Protein AF-A0A9D2BEV5-F1 (afdb_monomer)

Organism: NCBI:txid2838456

Foldseek 3Di:
DDPVVVVVVVVVVVVCCCVPVVVVVCVVVVDDPPDDDCLVVVVPVPPRHDDDPVVVVVVVVVVCVVVVLVVQLVVLCVVPDPSSVVSD

pLDDT: mean 86.97, std 4.63, range [63.12, 95.94]

Mean predicted aligned error: 8.54 Å

InterPro domains:
  IPR003706 CstA, N-terminal domain [PF02554] (2-88)
  IPR051605 Peptide Transporter Carbon Starvation [PTHR30252] (1-88)

Radius of gyration: 18.86 Å; Cα contacts (8 Å, |Δi|>4): 35; chains: 1; bounding box: 39×33×43 Å

Sequence (88 aa):
MNTLVIVLIAAVCLIAAYAFYGRWIARKWGIDPKAKTPAVVKNDGKDYVPTNGWTVFSHQFSSIAGAGPVTGAIQAAVFGWLPVLLWV

Secondary structure (DSSP, 8-state):
--HHHHHHHHHHHHHHHHHHHHHHHHHHTT--TTPPPHHHHT--SSSS----HHHHHHHHHHHHHHHHHHHHHHHHHTT-HHHHHHH-

Structure (mmCIF, N/CA/C/O backbone):
data_AF-A0A9D2BEV5-F1
#
_entry.id   AF-A0A9D2BEV5-F1
#
loop_
_atom_site.group_PDB
_atom_site.id
_atom_site.type_symbol
_atom_site.label_atom_id
_atom_site.label_alt_id
_atom_site.label_comp_id
_atom_site.label_asym_id
_atom_site.label_entity_id
_atom_site.label_seq_id
_atom_site.pdbx_PDB_ins_code
_atom_site.Cartn_x
_atom_site.Cartn_y
_atom_site.Cartn_z
_atom_site.occupancy
_atom_site.B_iso_or_equiv
_atom_site.auth_seq_id
_atom_site.auth_comp_id
_atom_site.auth_asym_id
_atom_site.auth_atom_id
_atom_site.pdbx_PDB_model_num
ATOM 1 N N . MET A 1 1 ? 17.931 11.665 -20.748 1.00 63.12 1 MET A N 1
ATOM 2 C CA . MET A 1 1 ? 16.647 11.754 -20.018 1.00 63.12 1 MET A CA 1
ATOM 3 C C . MET A 1 1 ? 16.980 11.928 -18.544 1.00 63.12 1 MET A C 1
ATOM 5 O O . MET A 1 1 ? 17.738 11.120 -18.031 1.00 63.12 1 MET A O 1
ATOM 9 N N . ASN A 1 2 ? 16.553 13.019 -17.906 1.00 87.56 2 ASN A N 1
ATOM 10 C CA . ASN A 1 2 ? 16.908 13.301 -16.510 1.00 87.56 2 ASN A CA 1
ATOM 11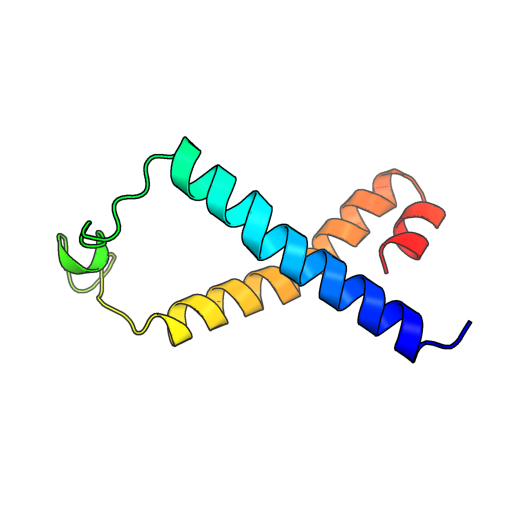 C C . ASN A 1 2 ? 16.083 12.396 -15.576 1.00 87.56 2 ASN A C 1
ATOM 13 O O . ASN A 1 2 ? 14.869 12.296 -15.756 1.00 87.56 2 ASN A O 1
ATOM 17 N N . THR A 1 3 ? 16.719 11.764 -14.587 1.00 81.94 3 THR A N 1
ATOM 18 C CA . THR A 1 3 ? 16.070 10.911 -13.576 1.00 81.94 3 THR A CA 1
ATOM 19 C C . THR A 1 3 ? 14.874 11.603 -12.920 1.00 81.94 3 THR A C 1
ATOM 21 O O . THR A 1 3 ? 13.841 10.973 -12.710 1.00 81.94 3 THR A O 1
ATOM 24 N N . LEU A 1 4 ? 14.956 12.920 -12.694 1.00 90.12 4 LEU A N 1
ATOM 25 C CA . LEU A 1 4 ? 13.851 13.713 -12.144 1.00 90.12 4 LEU A CA 1
ATOM 26 C C . LEU A 1 4 ? 12.577 13.655 -13.000 1.00 90.12 4 LEU A C 1
ATOM 28 O O . LEU A 1 4 ? 11.478 13.608 -12.456 1.00 90.12 4 LEU A O 1
ATOM 32 N N . VAL A 1 5 ? 12.712 13.620 -14.328 1.00 91.31 5 VAL A N 1
ATOM 33 C CA . VAL A 1 5 ? 11.570 13.550 -15.255 1.00 91.31 5 VAL A CA 1
ATOM 34 C C . VAL A 1 5 ? 10.887 12.187 -15.160 1.00 91.31 5 VAL A C 1
ATOM 36 O O . VAL A 1 5 ? 9.662 12.117 -15.138 1.00 91.31 5 VAL A O 1
ATOM 39 N N . ILE A 1 6 ? 11.668 11.109 -15.045 1.00 89.25 6 ILE A N 1
ATOM 40 C CA . ILE A 1 6 ? 11.144 9.744 -14.896 1.00 89.25 6 ILE A CA 1
ATOM 41 C C . ILE A 1 6 ? 10.357 9.621 -13.586 1.00 89.25 6 ILE A C 1
ATOM 43 O O . ILE A 1 6 ? 9.231 9.127 -13.593 1.00 89.25 6 ILE A O 1
ATOM 47 N N . VAL A 1 7 ? 10.911 10.128 -12.479 1.00 91.50 7 VAL A N 1
ATOM 48 C CA . VAL A 1 7 ? 10.244 10.125 -11.167 1.00 91.50 7 VAL A CA 1
ATOM 49 C C . VAL A 1 7 ? 8.938 10.919 -11.208 1.00 91.50 7 VAL A C 1
ATOM 51 O O . VAL A 1 7 ? 7.925 10.457 -10.687 1.00 91.50 7 VAL A O 1
ATOM 54 N N . LEU A 1 8 ? 8.930 12.083 -11.863 1.00 95.25 8 LEU A N 1
ATOM 55 C CA . LEU A 1 8 ? 7.727 12.905 -12.017 1.00 95.25 8 LEU A CA 1
ATOM 56 C C . LEU A 1 8 ? 6.629 12.187 -12.805 1.00 95.25 8 LEU A C 1
ATOM 58 O O . LEU A 1 8 ? 5.481 12.168 -12.369 1.00 95.25 8 LEU A O 1
ATOM 62 N N . ILE A 1 9 ? 6.977 11.563 -13.933 1.00 94.81 9 ILE A N 1
ATOM 63 C CA . ILE A 1 9 ? 6.021 10.793 -14.738 1.00 94.81 9 ILE A CA 1
ATOM 64 C C . ILE A 1 9 ? 5.466 9.623 -13.920 1.00 94.81 9 ILE A C 1
ATOM 66 O O . ILE A 1 9 ? 4.251 9.446 -13.861 1.00 94.81 9 ILE A O 1
ATOM 70 N N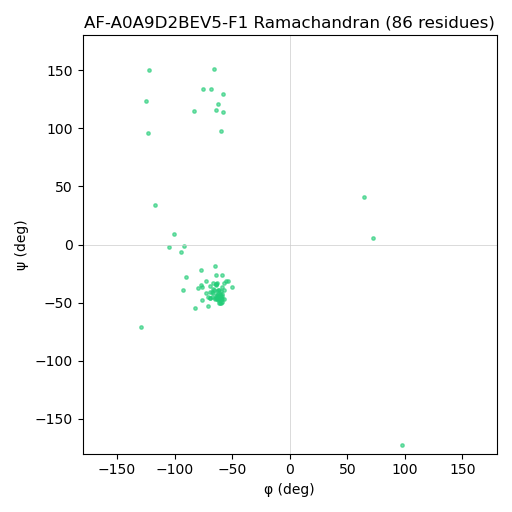 . ALA A 1 10 ? 6.330 8.867 -13.236 1.00 91.12 10 ALA A N 1
ATOM 71 C CA . ALA A 1 10 ? 5.911 7.758 -12.385 1.00 91.12 10 ALA A CA 1
ATOM 72 C C . ALA A 1 10 ? 4.964 8.222 -11.266 1.00 91.12 10 ALA A C 1
ATOM 74 O O . ALA A 1 10 ? 3.920 7.608 -11.052 1.00 91.12 10 ALA A O 1
ATOM 75 N N . ALA A 1 11 ? 5.274 9.339 -10.600 1.00 94.12 11 ALA A N 1
ATOM 76 C CA . ALA A 1 11 ? 4.418 9.918 -9.571 1.00 94.12 11 ALA A CA 1
ATOM 77 C C . ALA A 1 11 ? 3.038 10.300 -10.127 1.00 94.12 11 ALA A C 1
ATOM 79 O O . ALA A 1 11 ? 2.019 9.942 -9.538 1.00 94.12 11 ALA A O 1
ATOM 80 N N . VAL A 1 12 ? 2.985 10.960 -11.289 1.00 95.94 12 VAL A N 1
ATOM 81 C CA . VAL A 1 12 ? 1.719 11.316 -11.952 1.00 95.94 12 VAL A CA 1
ATOM 82 C C . VAL A 1 12 ? 0.918 10.065 -12.317 1.00 95.94 12 VAL A C 1
ATOM 84 O O . VAL A 1 12 ? -0.276 10.006 -12.027 1.00 95.94 12 VAL A O 1
ATOM 87 N N . CYS A 1 13 ? 1.561 9.046 -12.893 1.00 95.06 13 CYS A N 1
ATOM 88 C CA . CYS A 1 13 ? 0.921 7.774 -13.224 1.00 95.06 13 CYS A CA 1
ATOM 89 C C . CYS A 1 13 ? 0.340 7.083 -11.983 1.00 95.06 13 CYS A C 1
ATOM 91 O O . CYS A 1 13 ? -0.804 6.633 -12.019 1.00 95.06 13 CYS A O 1
ATOM 93 N N . LEU A 1 14 ? 1.090 7.025 -10.879 1.00 92.44 14 LEU A N 1
ATOM 94 C CA . LEU A 1 14 ? 0.640 6.403 -9.632 1.00 92.44 14 LEU A CA 1
ATOM 95 C C . LEU A 1 14 ? -0.517 7.176 -8.990 1.00 92.44 14 LEU A C 1
ATOM 97 O O . LEU A 1 14 ? -1.492 6.563 -8.555 1.00 92.44 14 LEU A O 1
ATOM 101 N N . ILE A 1 15 ? -0.459 8.511 -8.981 1.00 93.94 15 ILE A N 1
ATOM 102 C CA . ILE A 1 15 ? -1.546 9.358 -8.468 1.00 93.94 15 ILE A CA 1
ATOM 103 C C . ILE A 1 15 ? -2.807 9.184 -9.321 1.00 93.94 15 ILE A C 1
ATOM 105 O O . ILE A 1 15 ? -3.902 9.020 -8.779 1.00 93.94 15 ILE A O 1
ATOM 109 N N . ALA A 1 16 ? -2.666 9.173 -10.649 1.00 94.62 16 ALA A N 1
ATOM 110 C CA . ALA A 1 16 ? -3.777 8.941 -11.564 1.00 94.62 16 ALA A CA 1
ATOM 111 C C . ALA A 1 16 ? -4.385 7.547 -11.353 1.00 94.62 16 ALA A C 1
ATOM 113 O O . ALA A 1 16 ? -5.600 7.424 -11.192 1.00 94.62 16 ALA A O 1
ATOM 114 N N . ALA A 1 17 ? -3.560 6.501 -11.277 1.00 92.12 17 ALA A N 1
ATOM 115 C CA . ALA A 1 17 ? -4.019 5.145 -10.995 1.00 92.12 17 ALA A CA 1
ATOM 116 C C . ALA A 1 17 ? -4.783 5.083 -9.664 1.00 92.12 17 ALA A C 1
ATOM 118 O O . ALA A 1 17 ? -5.902 4.575 -9.623 1.00 92.12 17 ALA A O 1
ATOM 119 N N . TYR A 1 18 ? -4.247 5.677 -8.597 1.00 88.44 18 TYR A N 1
ATOM 120 C CA . TYR A 1 18 ? -4.919 5.733 -7.300 1.00 88.44 18 TYR A CA 1
ATOM 121 C C . TYR A 1 18 ? -6.287 6.433 -7.381 1.00 88.44 18 TYR A C 1
ATOM 123 O O . TYR A 1 18 ? -7.291 5.898 -6.906 1.00 88.44 18 TYR A O 1
ATOM 131 N N . ALA A 1 19 ? -6.359 7.595 -8.035 1.00 91.62 19 ALA A N 1
ATOM 132 C CA . ALA A 1 19 ? -7.581 8.390 -8.119 1.00 91.62 19 ALA A CA 1
ATOM 133 C C . ALA A 1 19 ? -8.661 7.760 -9.016 1.00 91.62 19 ALA A C 1
ATOM 135 O O . ALA A 1 19 ? -9.835 7.727 -8.639 1.00 91.62 19 ALA A O 1
ATOM 136 N N . PHE A 1 20 ? -8.290 7.264 -10.200 1.00 93.94 20 PHE A N 1
ATOM 137 C CA . PHE A 1 20 ? -9.243 6.714 -11.165 1.00 93.94 20 PHE A CA 1
ATOM 138 C C . PHE A 1 20 ? -9.602 5.265 -10.838 1.00 93.94 20 PHE A C 1
ATOM 140 O O . PHE A 1 20 ? -10.780 4.941 -10.666 1.00 93.94 20 PHE A O 1
ATOM 147 N N . TYR A 1 21 ? -8.598 4.396 -10.712 1.00 90.94 21 TYR A N 1
ATOM 148 C CA . TYR A 1 21 ? -8.818 2.967 -10.508 1.00 90.94 21 TYR A CA 1
ATOM 149 C C . TYR A 1 21 ? -9.323 2.668 -9.095 1.00 90.94 21 TYR A C 1
ATOM 151 O O . TYR A 1 21 ? -10.285 1.915 -8.937 1.00 90.94 21 TYR A O 1
ATOM 159 N N . GLY A 1 22 ? -8.765 3.332 -8.075 1.00 87.75 22 GLY A N 1
ATOM 160 C CA . GLY A 1 22 ? -9.234 3.192 -6.694 1.00 87.75 22 GLY A CA 1
ATOM 161 C C . GLY A 1 22 ? -10.707 3.578 -6.541 1.00 87.75 22 GLY A C 1
ATOM 162 O O . GLY A 1 22 ? -11.495 2.845 -5.940 1.00 87.75 22 GLY A O 1
ATOM 163 N N . ARG A 1 23 ? -11.130 4.679 -7.177 1.00 87.94 23 ARG A N 1
ATOM 164 C CA . ARG A 1 23 ? -12.534 5.115 -7.155 1.00 87.94 23 ARG A CA 1
ATOM 165 C C . ARG A 1 23 ? -13.455 4.186 -7.943 1.00 87.94 23 ARG A C 1
ATOM 167 O O . ARG A 1 23 ? -14.600 3.986 -7.537 1.00 87.94 23 ARG A O 1
ATOM 174 N N . TRP A 1 24 ? -12.980 3.619 -9.051 1.00 92.38 24 TRP A N 1
ATOM 175 C CA . TRP A 1 24 ? -13.736 2.629 -9.817 1.00 92.38 24 TRP A CA 1
ATOM 176 C C . TRP A 1 24 ? -13.973 1.346 -9.011 1.00 92.38 24 TRP A C 1
ATOM 178 O O . TRP A 1 24 ? -15.116 0.897 -8.921 1.00 92.38 24 TRP A O 1
ATOM 188 N N . ILE A 1 25 ? -12.938 0.811 -8.352 1.00 89.69 25 ILE A N 1
ATOM 189 C CA . ILE A 1 25 ? -13.068 -0.351 -7.459 1.00 89.69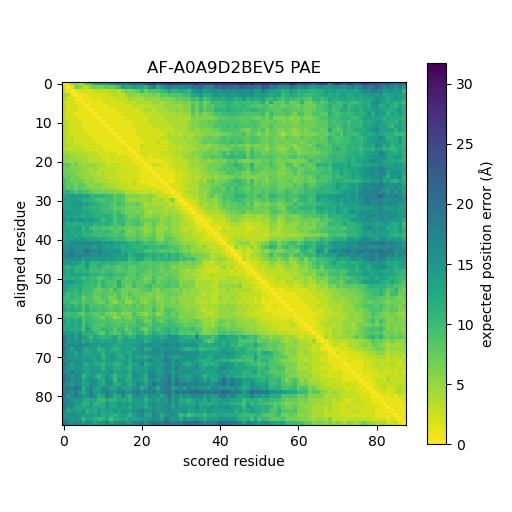 25 ILE A CA 1
ATOM 190 C C . ILE A 1 25 ? -14.051 -0.047 -6.330 1.00 89.69 25 ILE A C 1
ATOM 192 O O . ILE A 1 25 ? -14.981 -0.821 -6.117 1.00 89.69 25 ILE A O 1
ATOM 196 N N . ALA A 1 26 ? -13.894 1.090 -5.646 1.00 88.00 26 ALA A N 1
ATOM 197 C CA . ALA A 1 26 ? -14.756 1.449 -4.521 1.00 88.00 26 ALA A CA 1
ATOM 198 C C . ALA A 1 26 ? -16.243 1.491 -4.910 1.00 88.00 26 ALA A C 1
ATOM 200 O O . ALA A 1 26 ? -17.097 1.013 -4.163 1.00 88.00 26 ALA A O 1
ATOM 201 N N . ARG A 1 27 ? -16.551 2.007 -6.109 1.00 87.19 27 ARG A N 1
ATOM 202 C CA . ARG A 1 27 ? -17.912 1.997 -6.664 1.00 87.19 27 ARG A CA 1
ATOM 203 C C . ARG A 1 27 ? -18.386 0.587 -7.004 1.00 87.19 27 ARG A C 1
ATOM 205 O O . ARG A 1 27 ? -19.511 0.239 -6.672 1.00 87.19 27 ARG A O 1
ATOM 212 N N . LYS A 1 28 ? -17.542 -0.221 -7.652 1.00 90.12 28 LYS A N 1
ATOM 213 C CA . LYS A 1 28 ? -17.894 -1.582 -8.085 1.00 90.12 28 LYS A CA 1
ATOM 214 C C . LYS A 1 28 ? -18.181 -2.518 -6.907 1.00 90.12 28 LYS A C 1
ATOM 216 O O . LYS A 1 28 ? -19.040 -3.382 -7.020 1.00 90.12 28 LYS A O 1
ATOM 221 N N . TRP A 1 29 ? -17.476 -2.336 -5.794 1.00 87.56 29 TRP A N 1
ATOM 222 C CA . TRP A 1 29 ? -17.604 -3.168 -4.596 1.00 87.56 29 TRP A CA 1
ATOM 223 C C . TRP A 1 29 ? -18.618 -2.621 -3.581 1.00 87.56 29 TRP A C 1
ATOM 225 O O . TRP A 1 29 ? -18.835 -3.250 -2.551 1.00 87.56 29 TRP A O 1
ATOM 235 N N . GLY A 1 30 ? -19.251 -1.474 -3.860 1.00 85.19 30 GLY A N 1
ATOM 236 C CA . GLY A 1 30 ? -20.324 -0.931 -3.025 1.00 85.19 30 GLY A CA 1
ATOM 237 C C . GLY A 1 30 ? -19.873 -0.539 -1.617 1.00 85.19 30 GLY A C 1
ATOM 238 O O . GLY A 1 30 ? -20.585 -0.806 -0.653 1.00 85.19 30 GLY A O 1
ATOM 239 N N . ILE A 1 31 ? -18.688 0.068 -1.483 1.00 83.56 31 ILE A N 1
ATOM 240 C CA . ILE A 1 31 ? -18.156 0.482 -0.178 1.00 83.56 31 ILE A CA 1
ATOM 241 C C . ILE A 1 31 ? -19.067 1.560 0.427 1.00 83.56 31 ILE A C 1
ATOM 243 O O . ILE A 1 31 ? -19.164 2.661 -0.115 1.00 83.56 31 ILE A O 1
ATOM 247 N N . ASP A 1 32 ? -19.703 1.254 1.560 1.00 86.12 32 ASP A N 1
ATOM 248 C CA . ASP A 1 32 ? -20.470 2.218 2.354 1.00 86.12 32 ASP A CA 1
ATOM 249 C C . ASP A 1 32 ? -19.532 3.011 3.288 1.00 86.12 32 ASP A C 1
ATOM 251 O O . ASP A 1 32 ? -18.970 2.432 4.222 1.00 86.12 32 ASP A O 1
ATOM 255 N N . PRO A 1 33 ? -19.373 4.339 3.104 1.00 81.44 33 PRO A N 1
ATOM 256 C CA . PRO A 1 33 ? -18.526 5.168 3.962 1.00 81.44 33 PRO A CA 1
ATOM 257 C C . PRO A 1 33 ? -19.012 5.267 5.414 1.00 81.44 33 PRO A C 1
ATOM 259 O O . PRO A 1 33 ? -18.250 5.687 6.282 1.00 81.44 33 PRO A O 1
ATOM 262 N N . LYS A 1 34 ? -20.284 4.944 5.683 1.00 84.62 34 LYS A N 1
ATOM 263 C CA . LYS A 1 34 ? -20.881 4.999 7.025 1.00 84.62 34 LYS A CA 1
ATOM 264 C C . LYS A 1 34 ? -20.840 3.655 7.748 1.00 84.62 34 LYS A C 1
ATOM 266 O O . LYS A 1 34 ? -21.185 3.602 8.932 1.00 84.62 34 LYS A O 1
ATOM 271 N N . ALA A 1 35 ? -20.415 2.586 7.074 1.00 84.81 35 ALA A N 1
ATOM 272 C CA . ALA A 1 35 ? -20.299 1.275 7.685 1.00 84.81 35 ALA A CA 1
ATOM 273 C C . ALA A 1 35 ? -19.268 1.315 8.819 1.00 84.81 35 ALA A C 1
ATOM 275 O O . ALA A 1 35 ? -18.091 1.625 8.622 1.00 84.81 35 ALA A O 1
ATOM 276 N N . LYS A 1 36 ? -19.713 0.982 10.032 1.00 85.12 36 LYS A N 1
ATOM 277 C CA . LYS A 1 36 ? -18.804 0.804 11.164 1.00 85.12 36 LYS A CA 1
ATOM 278 C C . LYS A 1 36 ? -17.958 -0.443 10.922 1.00 85.12 36 LYS A C 1
ATOM 280 O O . LYS A 1 36 ? -18.487 -1.496 10.567 1.00 85.12 36 LYS A O 1
ATOM 285 N N . THR A 1 37 ? -16.650 -0.336 11.135 1.00 86.75 37 THR A N 1
ATOM 286 C CA . THR A 1 37 ? -15.750 -1.482 10.986 1.00 86.75 37 THR A CA 1
ATOM 287 C C . THR A 1 37 ? -16.064 -2.551 12.042 1.00 86.75 37 THR A C 1
ATOM 289 O O . THR A 1 37 ? -16.508 -2.217 13.147 1.00 86.75 37 THR A O 1
ATOM 292 N N . PRO A 1 38 ? -15.806 -3.841 11.760 1.00 83.81 38 PRO 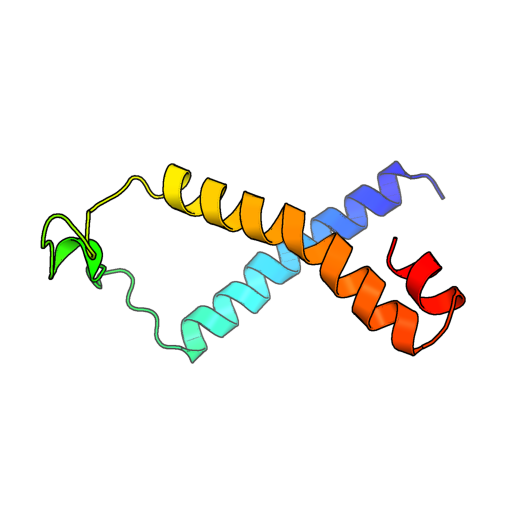A N 1
ATOM 293 C CA . PRO A 1 38 ? -15.982 -4.916 12.738 1.00 83.81 38 PRO A CA 1
ATOM 294 C C . PRO A 1 38 ? -15.247 -4.668 14.060 1.00 83.81 38 PRO A C 1
ATOM 296 O O . PRO A 1 38 ? -15.772 -5.021 15.108 1.00 83.81 38 PRO A O 1
ATOM 299 N N . ALA A 1 39 ? -14.105 -3.970 14.017 1.00 85.06 39 ALA A N 1
ATOM 300 C CA . ALA A 1 39 ? -13.359 -3.540 15.200 1.00 85.06 39 ALA A CA 1
ATOM 301 C C . ALA A 1 39 ? -14.203 -2.711 16.187 1.00 85.06 39 ALA A C 1
ATOM 303 O O . ALA A 1 39 ? -13.979 -2.772 17.388 1.00 85.06 39 ALA A O 1
ATOM 304 N N . VAL A 1 40 ? -15.183 -1.946 15.693 1.00 84.81 40 VAL A N 1
ATOM 305 C CA . VAL A 1 40 ? -16.092 -1.135 16.519 1.00 84.81 40 VAL A CA 1
ATOM 306 C C . VAL A 1 40 ? -17.375 -1.896 16.858 1.00 84.81 40 VAL A C 1
ATOM 308 O O . VAL A 1 40 ? -17.883 -1.773 17.967 1.00 84.81 40 VAL A O 1
ATOM 311 N N . VAL A 1 41 ? -17.920 -2.669 15.913 1.00 87.38 41 VAL A N 1
ATOM 312 C CA . VAL A 1 41 ? -19.215 -3.361 16.081 1.00 87.38 41 VAL A CA 1
ATOM 313 C C . VAL A 1 41 ? -19.104 -4.604 16.966 1.00 87.38 41 VAL A C 1
ATOM 315 O O . VAL A 1 41 ? -20.036 -4.913 17.701 1.00 87.38 41 VAL A O 1
ATOM 318 N N . LYS A 1 42 ? -17.979 -5.318 16.898 1.00 84.81 42 LYS A N 1
ATOM 319 C CA . LYS A 1 42 ? -17.727 -6.580 17.606 1.00 84.81 42 LYS A CA 1
ATOM 320 C C . LYS A 1 42 ? -16.568 -6.444 18.594 1.00 84.81 42 LYS A C 1
ATOM 322 O O . LYS A 1 42 ? -15.808 -7.386 18.742 1.00 84.81 42 LYS A O 1
ATOM 327 N N . ASN A 1 43 ? -16.412 -5.268 19.207 1.00 84.56 43 ASN A N 1
ATOM 328 C CA . ASN A 1 43 ? -15.273 -4.941 20.066 1.00 84.56 43 ASN A CA 1
ATOM 329 C C . ASN A 1 43 ? -15.167 -5.906 21.263 1.00 84.56 43 ASN A C 1
ATOM 331 O O . ASN A 1 43 ? -15.876 -5.741 22.255 1.00 84.56 43 ASN A O 1
ATOM 335 N N . ASP A 1 44 ? -14.310 -6.915 21.144 1.00 84.94 44 ASP A N 1
ATOM 336 C CA . ASP A 1 44 ? -14.149 -8.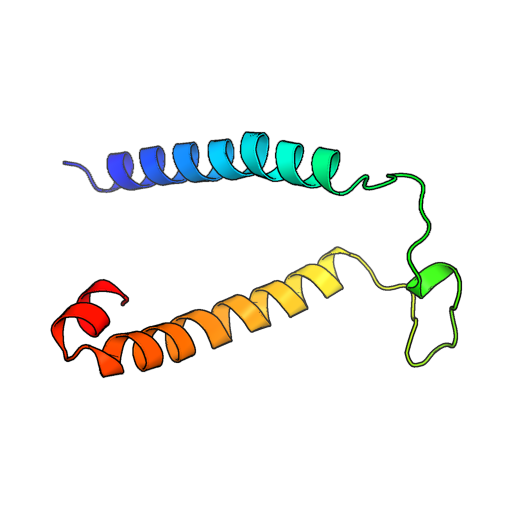010 22.107 1.00 84.94 44 ASP A CA 1
ATOM 337 C C . ASP A 1 44 ? -12.879 -7.867 22.963 1.00 84.94 44 ASP A C 1
ATOM 339 O O . ASP A 1 44 ? -12.633 -8.680 23.855 1.00 84.94 44 ASP A O 1
ATOM 343 N N . GLY A 1 45 ? -12.071 -6.831 22.711 1.00 81.62 45 GLY A N 1
ATOM 344 C CA . GLY A 1 45 ? -10.819 -6.583 23.425 1.00 81.62 45 GLY A CA 1
ATOM 345 C C . GLY A 1 45 ? -9.675 -7.543 23.073 1.00 81.62 45 GLY A C 1
ATOM 346 O O . GLY A 1 45 ? -8.621 -7.459 23.703 1.00 81.62 45 GLY A O 1
ATOM 347 N N . LYS A 1 46 ? -9.855 -8.442 22.094 1.00 82.00 46 LYS A N 1
ATOM 348 C CA . LYS A 1 46 ? -8.842 -9.399 21.623 1.00 82.00 46 LYS A CA 1
ATOM 349 C C . LYS A 1 46 ? -8.685 -9.365 20.105 1.00 82.00 46 LYS A C 1
ATOM 351 O O . LYS A 1 46 ? -7.664 -8.881 19.625 1.00 82.00 46 LYS A O 1
ATOM 356 N N . ASP A 1 47 ? -9.682 -9.855 19.370 1.00 82.31 47 ASP A N 1
ATOM 357 C CA . ASP A 1 47 ? -9.630 -10.007 17.912 1.00 82.31 47 ASP A CA 1
ATOM 358 C C . ASP A 1 47 ? -10.149 -8.750 17.195 1.00 82.31 47 ASP A C 1
ATOM 360 O O . ASP A 1 47 ? -9.710 -8.409 16.094 1.00 82.31 47 ASP A O 1
ATOM 364 N N . TYR A 1 48 ? -11.051 -8.009 17.838 1.00 83.12 48 TYR A N 1
ATOM 365 C CA . TYR A 1 48 ? -11.651 -6.784 17.331 1.00 83.12 48 TYR A CA 1
ATOM 366 C C . TYR A 1 48 ? -11.404 -5.651 18.321 1.00 83.12 48 TYR A C 1
ATOM 368 O O . TYR A 1 48 ? -12.151 -5.468 19.277 1.00 83.12 48 TYR A O 1
ATOM 376 N N . VAL A 1 49 ? -10.357 -4.860 18.074 1.00 86.12 49 VAL A N 1
ATOM 377 C CA . VAL A 1 49 ? -10.010 -3.704 18.912 1.00 86.12 49 VAL A CA 1
ATOM 378 C C . VAL A 1 49 ? -9.922 -2.441 18.053 1.00 86.12 49 VAL A C 1
ATOM 380 O O . VAL A 1 49 ? -9.146 -2.410 17.088 1.00 86.12 49 VAL A O 1
ATOM 383 N N . PRO A 1 50 ? -10.683 -1.375 18.372 1.00 87.88 50 PRO A N 1
ATOM 384 C CA . PRO A 1 50 ? -10.561 -0.092 17.695 1.00 87.88 50 PRO A CA 1
ATOM 385 C C . PRO A 1 50 ? -9.134 0.440 17.831 1.00 87.88 50 PRO A C 1
ATOM 387 O O . PRO A 1 50 ? -8.678 0.773 18.921 1.00 87.88 50 PRO A O 1
ATOM 390 N N . THR A 1 51 ? -8.430 0.523 16.706 1.00 88.19 51 THR A N 1
ATOM 391 C CA . THR A 1 51 ? -7.035 0.969 16.641 1.00 88.19 51 THR A CA 1
ATOM 392 C C . THR A 1 51 ? -6.933 2.164 15.700 1.00 88.19 51 THR A C 1
ATOM 394 O O . THR A 1 51 ? -7.714 2.289 14.755 1.00 88.19 51 THR A O 1
ATOM 397 N N . ASN A 1 52 ? -5.971 3.056 15.945 1.00 88.69 52 ASN A N 1
ATOM 398 C CA . ASN A 1 52 ? -5.703 4.185 15.057 1.00 88.69 52 ASN A CA 1
ATOM 399 C C . ASN A 1 52 ? -5.382 3.689 13.632 1.00 88.69 52 ASN A C 1
ATOM 401 O O . ASN A 1 52 ? -4.508 2.840 13.443 1.00 88.69 52 ASN A O 1
ATOM 405 N N . GLY A 1 53 ? -6.065 4.249 12.629 1.00 85.38 53 GLY A N 1
ATOM 406 C CA . GLY A 1 53 ? -5.895 3.876 11.224 1.00 85.38 53 GLY A CA 1
ATOM 407 C C . GLY A 1 53 ? -4.458 4.026 10.721 1.00 85.38 53 GLY A C 1
ATOM 408 O O . GLY A 1 53 ? -4.008 3.197 9.937 1.00 85.38 53 GLY A O 1
ATOM 409 N N . TRP A 1 54 ? -3.702 5.006 11.228 1.00 88.56 54 TRP A N 1
ATOM 410 C CA . TRP A 1 54 ? -2.284 5.166 10.886 1.00 88.56 54 TRP A CA 1
ATOM 411 C C . TRP A 1 54 ? -1.414 4.016 11.388 1.00 88.56 54 TRP A C 1
ATOM 413 O O . TRP A 1 54 ? -0.522 3.569 10.675 1.00 88.56 54 TRP A O 1
ATOM 423 N N . THR A 1 55 ? -1.683 3.501 12.587 1.00 89.69 55 THR A N 1
ATOM 424 C CA . THR A 1 55 ? -0.948 2.356 13.138 1.00 89.69 55 THR A CA 1
ATOM 425 C C . THR A 1 55 ? -1.207 1.106 12.303 1.00 89.69 55 THR A C 1
ATOM 427 O O . THR A 1 55 ? -0.265 0.419 11.913 1.00 89.69 55 THR A O 1
ATOM 430 N N . VAL A 1 56 ? -2.474 0.847 11.965 1.00 89.19 56 VAL A N 1
ATOM 431 C CA . VAL A 1 56 ? -2.864 -0.296 11.123 1.00 89.19 56 VAL A CA 1
ATOM 432 C C . VAL A 1 56 ? -2.254 -0.177 9.724 1.00 89.19 56 VAL A C 1
ATOM 434 O O . VAL A 1 56 ? -1.707 -1.152 9.208 1.00 89.19 56 VAL A O 1
ATOM 437 N N . PHE A 1 57 ? -2.295 1.020 9.132 1.00 88.81 57 PHE A N 1
ATOM 438 C CA . PHE A 1 57 ? -1.691 1.288 7.830 1.00 88.81 57 PHE A CA 1
ATOM 439 C C . PHE A 1 57 ? -0.184 1.039 7.844 1.00 88.81 57 PHE A C 1
ATOM 441 O O . PHE A 1 57 ? 0.308 0.308 6.993 1.00 88.81 57 PHE A O 1
ATOM 448 N N . SER A 1 58 ? 0.545 1.589 8.816 1.00 89.25 58 SER A N 1
ATOM 449 C CA . SER A 1 58 ? 1.997 1.416 8.911 1.00 89.25 58 SER A CA 1
ATOM 450 C C . SER A 1 58 ? 2.396 -0.047 9.082 1.00 89.25 58 SER A C 1
ATOM 452 O O . SER A 1 58 ? 3.356 -0.488 8.452 1.00 89.25 58 SER A O 1
ATOM 454 N N . HIS A 1 59 ? 1.644 -0.820 9.873 1.00 88.31 59 HIS A N 1
ATOM 455 C CA . HIS A 1 59 ? 1.865 -2.261 9.991 1.00 88.31 59 HIS A CA 1
ATOM 456 C C . HIS A 1 59 ? 1.682 -2.973 8.648 1.00 88.31 59 HIS A C 1
ATOM 458 O O . HIS A 1 59 ? 2.584 -3.692 8.222 1.00 88.31 59 HIS A O 1
ATOM 464 N N . GLN A 1 60 ? 0.566 -2.738 7.949 1.00 87.62 60 GLN A N 1
ATOM 465 C CA . GLN A 1 60 ? 0.351 -3.348 6.634 1.00 87.62 60 GLN A CA 1
ATOM 466 C C . GLN A 1 60 ? 1.393 -2.907 5.608 1.00 87.62 60 GLN A C 1
ATOM 468 O O . GLN A 1 60 ? 1.926 -3.738 4.876 1.00 87.62 60 GLN A O 1
ATOM 473 N N . PHE A 1 61 ? 1.706 -1.615 5.567 1.00 86.88 61 PHE A N 1
ATOM 474 C CA . PHE A 1 61 ? 2.696 -1.062 4.657 1.00 86.88 61 PHE A CA 1
ATOM 475 C C . PHE A 1 61 ? 4.063 -1.700 4.888 1.00 86.88 61 PHE A C 1
ATOM 477 O O . PHE A 1 61 ? 4.686 -2.156 3.936 1.00 86.88 61 PHE A O 1
ATOM 484 N N . SER A 1 62 ? 4.502 -1.799 6.145 1.00 87.62 62 SER A N 1
ATOM 485 C CA . SER A 1 62 ? 5.764 -2.449 6.497 1.00 87.62 62 SER A CA 1
ATOM 486 C C . SER A 1 62 ? 5.783 -3.922 6.080 1.00 87.62 62 SER A C 1
ATOM 488 O O . SER A 1 62 ? 6.761 -4.367 5.480 1.00 87.62 62 SER A O 1
ATOM 490 N N . SER A 1 63 ? 4.695 -4.666 6.311 1.00 84.75 63 SER A N 1
ATOM 491 C CA . SER A 1 63 ? 4.588 -6.062 5.874 1.00 84.75 63 SER A CA 1
ATOM 492 C C . SER A 1 63 ? 4.667 -6.210 4.351 1.00 84.75 63 SER A C 1
ATOM 494 O O . SER A 1 63 ? 5.374 -7.091 3.868 1.00 84.75 63 SER A O 1
ATOM 496 N N . ILE A 1 64 ? 3.994 -5.345 3.586 1.00 84.50 64 ILE A N 1
ATOM 497 C CA . ILE A 1 64 ? 4.023 -5.375 2.114 1.00 84.50 64 ILE A CA 1
ATOM 498 C C . ILE A 1 64 ? 5.403 -4.966 1.589 1.00 84.50 64 ILE A C 1
ATOM 500 O O . ILE A 1 64 ? 5.953 -5.641 0.721 1.00 84.50 64 ILE A O 1
ATOM 504 N N . ALA A 1 65 ? 5.974 -3.887 2.126 1.00 84.75 65 ALA A N 1
ATOM 505 C CA . ALA A 1 65 ? 7.273 -3.368 1.714 1.00 84.75 65 ALA A CA 1
ATOM 506 C C . ALA A 1 65 ? 8.410 -4.356 2.008 1.00 8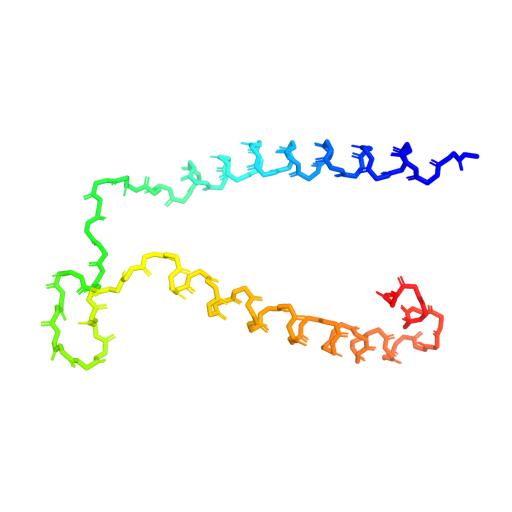4.75 65 ALA A C 1
ATOM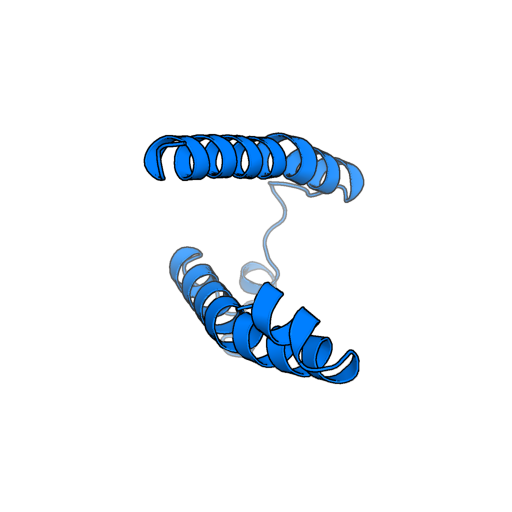 508 O O . ALA A 1 65 ? 9.351 -4.444 1.228 1.00 84.75 65 ALA A O 1
ATOM 509 N N . GLY A 1 66 ? 8.317 -5.116 3.104 1.00 80.75 66 GLY A N 1
ATOM 510 C CA . GLY A 1 66 ? 9.282 -6.164 3.429 1.00 80.75 66 GLY A CA 1
ATOM 511 C C . GLY A 1 66 ? 9.092 -7.433 2.595 1.00 80.75 66 GLY A C 1
ATOM 512 O O . GLY A 1 66 ? 10.053 -7.960 2.040 1.00 80.75 66 GLY A O 1
ATOM 513 N N . ALA A 1 67 ? 7.856 -7.929 2.482 1.00 82.94 67 ALA A N 1
ATOM 514 C CA . ALA A 1 67 ? 7.590 -9.201 1.813 1.00 82.94 67 ALA A CA 1
ATOM 515 C C . ALA A 1 67 ? 7.661 -9.107 0.280 1.00 82.94 67 ALA A C 1
ATOM 517 O O . ALA A 1 67 ? 8.129 -10.045 -0.359 1.00 82.94 67 ALA A O 1
ATOM 518 N N . GLY A 1 68 ? 7.209 -8.000 -0.315 1.00 80.44 68 GLY A N 1
ATOM 519 C CA . GLY A 1 68 ? 7.080 -7.836 -1.767 1.00 80.44 68 GLY A CA 1
ATOM 520 C C . GLY A 1 68 ? 8.389 -7.990 -2.552 1.00 80.44 68 GLY A C 1
ATOM 521 O O . GLY A 1 68 ? 8.420 -8.777 -3.499 1.00 80.44 68 GLY A O 1
ATOM 522 N N . PRO A 1 69 ? 9.486 -7.307 -2.172 1.00 81.75 69 PRO A N 1
ATOM 523 C CA . PRO A 1 69 ? 10.768 -7.440 -2.863 1.00 81.75 69 PRO A CA 1
ATOM 524 C C . PRO A 1 69 ? 11.302 -8.874 -2.836 1.00 81.75 69 PRO A C 1
ATOM 526 O O . PRO A 1 69 ? 11.796 -9.367 -3.847 1.00 81.75 69 PRO A O 1
ATOM 529 N N . VAL A 1 70 ? 11.142 -9.563 -1.701 1.00 82.19 70 VAL A N 1
ATOM 530 C CA . VAL A 1 70 ? 11.620 -10.938 -1.511 1.00 82.19 70 VAL A CA 1
ATOM 531 C C . VAL A 1 70 ? 10.789 -11.923 -2.330 1.00 82.19 70 VAL A C 1
ATOM 533 O O . VAL A 1 70 ? 11.340 -12.698 -3.109 1.00 82.19 70 VAL A O 1
ATOM 536 N N . THR A 1 71 ? 9.462 -11.896 -2.187 1.00 85.25 71 THR A N 1
ATOM 537 C CA . THR A 1 71 ? 8.578 -12.841 -2.888 1.00 85.25 71 THR A CA 1
ATOM 538 C C . THR A 1 71 ? 8.599 -12.626 -4.394 1.00 85.25 71 THR A C 1
ATOM 540 O O . THR A 1 71 ? 8.617 -13.595 -5.148 1.00 85.25 71 THR A O 1
ATOM 543 N N . GLY A 1 72 ? 8.662 -11.374 -4.843 1.00 84.19 72 GLY A N 1
ATOM 544 C CA . GLY A 1 72 ? 8.740 -11.050 -6.258 1.00 84.19 72 GLY A CA 1
ATOM 545 C C . GLY A 1 72 ? 10.058 -11.471 -6.907 1.00 84.19 72 GLY A C 1
ATOM 546 O O . GLY A 1 72 ? 10.028 -12.064 -7.983 1.00 84.19 72 GLY A O 1
ATOM 547 N N . ALA A 1 73 ? 11.198 -11.286 -6.230 1.00 85.62 73 ALA A N 1
ATOM 548 C CA . ALA A 1 73 ? 12.485 -11.775 -6.724 1.00 85.62 73 ALA A CA 1
ATOM 549 C C . ALA A 1 73 ? 12.506 -13.311 -6.829 1.00 85.62 73 ALA A C 1
ATOM 551 O O . ALA A 1 73 ? 12.993 -13.855 -7.817 1.00 85.62 73 ALA A O 1
ATOM 552 N N . ILE A 1 74 ? 11.920 -14.017 -5.854 1.00 87.75 74 ILE A N 1
ATOM 553 C CA . ILE A 1 74 ? 11.781 -15.483 -5.890 1.00 87.75 74 ILE A CA 1
ATOM 554 C C . ILE A 1 74 ? 10.893 -15.920 -7.062 1.00 87.75 74 ILE A C 1
ATOM 556 O O . ILE A 1 74 ? 11.265 -16.821 -7.810 1.00 87.75 74 ILE A O 1
ATOM 560 N N . GLN A 1 75 ? 9.742 -15.272 -7.257 1.00 87.50 75 GLN A N 1
ATOM 561 C CA . GLN A 1 75 ? 8.836 -15.582 -8.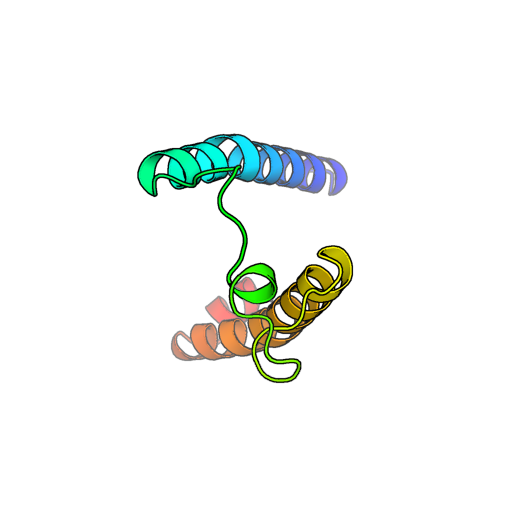365 1.00 87.50 75 GLN A CA 1
ATOM 562 C C . GLN A 1 75 ? 9.505 -15.325 -9.722 1.00 87.50 75 GLN A C 1
ATOM 564 O O . GLN A 1 75 ? 9.351 -16.114 -10.653 1.00 87.50 75 GLN A O 1
ATOM 569 N N . ALA A 1 76 ? 10.283 -14.247 -9.831 1.00 87.00 76 ALA A N 1
ATOM 570 C CA . ALA A 1 76 ? 11.049 -13.923 -11.025 1.00 87.00 76 ALA A CA 1
ATOM 571 C C . ALA A 1 76 ? 12.167 -14.948 -11.295 1.00 87.00 76 ALA A C 1
ATOM 573 O O . ALA A 1 76 ? 12.435 -15.262 -12.453 1.00 87.00 76 ALA A O 1
ATOM 574 N N . ALA A 1 77 ? 12.764 -15.530 -10.247 1.00 87.50 77 ALA A N 1
ATOM 575 C CA . ALA A 1 77 ? 13.841 -16.516 -10.364 1.00 87.50 77 ALA A CA 1
ATOM 576 C C . ALA A 1 77 ? 13.405 -17.809 -11.060 1.00 87.50 77 ALA A C 1
ATOM 578 O O . ALA A 1 77 ? 14.223 -18.451 -11.720 1.00 87.50 77 ALA A O 1
ATOM 579 N N . VAL A 1 78 ? 12.113 -18.151 -10.999 1.00 91.31 78 VAL A N 1
ATOM 580 C CA . VAL A 1 78 ? 11.532 -19.281 -11.747 1.00 91.31 78 VAL A CA 1
ATOM 581 C C . VAL A 1 78 ? 11.724 -19.115 -13.263 1.00 91.31 78 VAL A C 1
ATOM 583 O O . VAL A 1 78 ? 11.809 -20.101 -13.990 1.00 91.31 78 VAL A O 1
ATOM 586 N N . PHE A 1 79 ? 11.851 -17.877 -13.743 1.00 88.62 79 PHE A N 1
ATOM 587 C CA . PHE A 1 79 ? 12.027 -17.535 -15.155 1.00 88.62 79 PHE A CA 1
ATOM 588 C C . PHE A 1 79 ? 13.491 -17.229 -15.530 1.00 88.62 79 PHE A C 1
ATOM 590 O O . PHE A 1 79 ? 13.766 -16.784 -16.646 1.00 88.62 79 PHE A O 1
ATOM 597 N N . GLY A 1 80 ? 14.441 -17.483 -14.623 1.00 88.44 80 GLY A N 1
ATOM 598 C CA . GLY A 1 80 ? 15.875 -17.283 -14.833 1.00 88.44 80 GLY A CA 1
ATOM 599 C C . GLY A 1 80 ? 16.412 -15.958 -14.285 1.00 88.44 80 GLY A C 1
ATOM 600 O O . GLY A 1 80 ? 15.731 -15.216 -13.585 1.00 88.44 80 GLY A O 1
ATOM 601 N N . TRP A 1 81 ? 17.678 -15.661 -14.585 1.00 88.38 81 TRP A N 1
ATOM 602 C CA . TRP A 1 81 ? 18.402 -14.537 -13.975 1.00 88.38 81 TRP A CA 1
ATOM 603 C C . TRP A 1 81 ? 17.943 -13.157 -14.475 1.00 88.38 81 TRP A C 1
ATOM 605 O O . TRP A 1 81 ? 17.975 -12.188 -13.720 1.00 88.38 81 TRP A O 1
ATOM 615 N N . LEU A 1 82 ? 17.502 -13.056 -15.733 1.00 89.19 82 LEU A N 1
ATOM 616 C CA . LEU A 1 82 ? 17.145 -11.777 -16.352 1.00 89.19 82 LEU A CA 1
ATOM 617 C C . LEU A 1 82 ? 15.858 -11.165 -15.752 1.00 89.19 82 LEU A C 1
ATOM 619 O O . LEU A 1 82 ? 15.8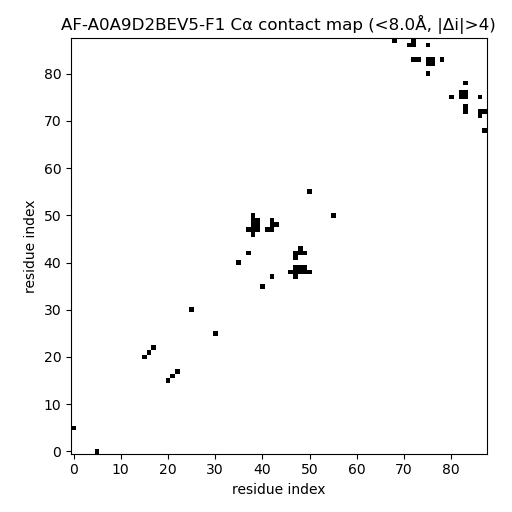87 -9.984 -15.412 1.00 89.19 82 LEU A O 1
ATOM 623 N N . PRO A 1 83 ? 14.757 -11.916 -15.543 1.00 86.62 83 PRO A N 1
ATOM 624 C CA . PRO A 1 83 ? 13.567 -11.385 -14.871 1.00 86.62 83 PRO A CA 1
ATOM 625 C C . PRO A 1 83 ? 13.816 -10.967 -13.419 1.00 86.62 83 PRO A C 1
ATOM 627 O O . PRO A 1 83 ? 13.226 -9.992 -12.967 1.00 86.62 83 PRO A O 1
ATOM 630 N N . VAL A 1 84 ? 14.709 -11.658 -12.699 1.00 85.38 84 VAL A N 1
ATOM 631 C CA . VAL A 1 84 ? 15.125 -11.259 -11.341 1.00 85.38 84 VAL A CA 1
ATOM 632 C C . VAL A 1 84 ? 15.822 -9.907 -11.375 1.00 85.38 84 VAL A C 1
ATOM 634 O O . VAL A 1 84 ? 15.494 -9.035 -10.580 1.00 85.38 84 VAL A O 1
ATOM 637 N N . LEU A 1 85 ? 16.747 -9.717 -12.320 1.00 82.81 85 LEU A N 1
ATOM 638 C CA . LEU A 1 85 ? 17.479 -8.462 -12.472 1.00 82.81 85 LEU A CA 1
ATOM 639 C C . LEU A 1 85 ? 16.557 -7.291 -12.838 1.00 82.81 85 LEU A C 1
ATOM 641 O O . LEU A 1 85 ? 16.812 -6.180 -12.405 1.00 82.81 85 LEU A O 1
ATOM 645 N N . LEU A 1 86 ? 15.497 -7.534 -13.615 1.00 83.12 86 LEU A N 1
ATOM 646 C CA . LEU A 1 86 ? 14.499 -6.515 -13.966 1.00 83.12 86 LEU A CA 1
ATOM 647 C C . LEU A 1 86 ? 13.502 -6.210 -12.838 1.00 83.12 86 LEU A C 1
ATOM 649 O O . LEU A 1 86 ? 12.852 -5.168 -12.872 1.00 83.12 86 LEU A O 1
ATOM 653 N N . TRP A 1 87 ? 13.324 -7.139 -11.897 1.00 82.31 87 TRP A N 1
ATOM 654 C CA . TRP A 1 87 ? 12.445 -6.964 -10.743 1.00 82.31 87 TRP A CA 1
ATOM 655 C C . TRP A 1 87 ? 13.091 -6.125 -9.633 1.00 82.31 87 TRP A C 1
ATOM 657 O O . TRP A 1 87 ? 12.391 -5.372 -8.956 1.00 82.31 87 TRP A O 1
ATOM 667 N N . VAL A 1 88 ? 14.400 -6.305 -9.431 1.00 76.31 88 VAL A N 1
ATOM 668 C CA . VAL A 1 88 ? 15.226 -5.541 -8.478 1.00 76.31 88 VAL A CA 1
ATOM 669 C C . VAL A 1 88 ? 15.402 -4.103 -8.956 1.00 76.31 88 VAL A C 1
ATOM 671 O O . VAL A 1 88 ? 15.267 -3.201 -8.099 1.00 76.31 88 VAL A O 1
#

Solvent-accessible surface area (backbone atoms only — not comparable to full-atom values): 5198 Å² total; per-residue (Å²): 134,62,69,69,59,56,52,49,51,50,51,52,51,52,52,49,45,50,59,54,52,49,51,51,50,43,60,76,70,64,70,60,92,82,63,76,52,62,30,69,76,56,57,68,80,73,92,18,56,79,66,62,66,66,62,57,47,52,53,51,48,51,53,49,65,60,47,47,64,56,52,48,37,55,61,25,44,80,74,36,72,65,49,23,63,73,67,108